Protein AF-A0A7V3H7F3-F1 (afdb_monomer)

Radius of gyration: 18.29 Å; Cα contacts (8 Å, |Δi|>4): 23; chains: 1; bounding box: 32×49×39 Å

Foldseek 3Di:
DPPVCVVCVVVVVVVVVVVVVVVVQVVVVDPVSVLVVVLVVVLVVVVVVCVVVVPPDPVVSVVSNVLSVVLVVDPCSVCVVVVVVVVVVVVVD

Secondary structure (DSSP, 8-state):
-THHHHHTHHHHHHHHHHHHHHHHHHHTT-HHHHHHHHHHHHHHHHHHHHHHTT---HHHHHHHHHHHHHHHHSSSGGGHHHHHHHHHHHHH-

Mean predicted aligned error: 6.58 Å

Structure (mmCIF, N/CA/C/O backbone):
data_AF-A0A7V3H7F3-F1
#
_entry.id   AF-A0A7V3H7F3-F1
#
loop_
_atom_site.group_PDB
_atom_site.id
_atom_site.type_symbol
_atom_site.label_atom_id
_atom_site.label_alt_id
_atom_site.label_comp_id
_atom_site.label_asym_id
_atom_site.label_entity_id
_atom_site.label_seq_id
_atom_site.pdbx_PDB_ins_code
_atom_site.Cartn_x
_atom_site.Cartn_y
_atom_site.Cartn_z
_atom_site.occupancy
_atom_site.B_iso_or_equiv
_atom_site.auth_seq_id
_atom_site.auth_comp_id
_atom_site.auth_asym_id
_atom_site.auth_atom_id
_atom_site.pdbx_PDB_model_num
ATOM 1 N N . MET A 1 1 ? 16.411 -33.473 -6.530 1.00 51.75 1 MET A N 1
ATOM 2 C CA . MET A 1 1 ? 16.490 -31.995 -6.601 1.00 51.75 1 MET A CA 1
ATOM 3 C C . MET A 1 1 ? 15.601 -31.408 -7.703 1.00 51.75 1 MET A C 1
ATOM 5 O O . MET A 1 1 ? 14.930 -30.428 -7.431 1.00 51.75 1 MET A O 1
ATOM 9 N N . PHE A 1 2 ? 15.503 -32.015 -8.896 1.00 57.47 2 PHE A N 1
ATOM 10 C CA . PHE A 1 2 ? 14.680 -31.489 -10.006 1.00 57.47 2 PHE A CA 1
ATOM 11 C C . PHE A 1 2 ? 13.168 -31.820 -9.963 1.00 57.47 2 PHE A C 1
ATOM 13 O O . PHE A 1 2 ? 12.403 -31.231 -10.717 1.00 57.47 2 PHE A O 1
ATOM 20 N N . SER A 1 3 ? 12.700 -32.719 -9.084 1.00 55.56 3 SER A N 1
ATOM 21 C CA . SER A 1 3 ? 11.284 -33.147 -9.034 1.00 55.56 3 SER A CA 1
ATOM 22 C C . SER A 1 3 ? 10.332 -32.171 -8.324 1.00 55.56 3 SER A C 1
ATOM 24 O O . SER A 1 3 ? 9.125 -32.207 -8.562 1.00 55.56 3 SER A O 1
ATOM 26 N N . SER A 1 4 ? 10.844 -31.273 -7.474 1.00 58.06 4 SER A N 1
ATOM 27 C CA . SER A 1 4 ? 10.029 -30.282 -6.752 1.00 58.06 4 SER A CA 1
ATOM 28 C C . SER A 1 4 ? 9.466 -29.197 -7.676 1.00 58.06 4 SER A C 1
ATOM 30 O O . SER A 1 4 ? 8.364 -28.698 -7.432 1.00 58.06 4 SER A O 1
ATOM 32 N N . PHE A 1 5 ? 10.186 -28.873 -8.756 1.00 57.62 5 PHE A N 1
ATOM 33 C CA . PHE A 1 5 ? 9.777 -27.888 -9.758 1.00 57.62 5 PHE A CA 1
ATOM 34 C C . PHE A 1 5 ? 8.548 -28.333 -10.550 1.00 57.62 5 PHE A C 1
ATOM 36 O O . PHE A 1 5 ? 7.693 -27.509 -10.862 1.00 57.62 5 PHE A O 1
ATOM 43 N N . THR A 1 6 ? 8.416 -29.628 -10.837 1.00 64.00 6 THR A N 1
ATOM 44 C CA . THR A 1 6 ? 7.312 -30.145 -11.655 1.00 64.00 6 THR A CA 1
ATOM 45 C C . THR A 1 6 ? 5.994 -30.185 -10.876 1.00 64.00 6 THR A C 1
ATOM 47 O O . THR A 1 6 ? 4.961 -29.805 -11.419 1.00 64.00 6 THR A O 1
ATOM 50 N N . HIS A 1 7 ? 6.024 -30.547 -9.585 1.00 68.31 7 HIS A N 1
ATOM 51 C CA . HIS A 1 7 ? 4.826 -30.574 -8.728 1.00 68.31 7 HIS A CA 1
ATOM 52 C C . HIS A 1 7 ? 4.343 -29.184 -8.285 1.00 68.31 7 HIS A C 1
ATOM 54 O O . HIS A 1 7 ? 3.153 -28.999 -8.051 1.00 68.31 7 HIS A O 1
ATOM 60 N N . HIS A 1 8 ? 5.241 -28.197 -8.189 1.00 76.50 8 HIS A N 1
ATOM 61 C CA . HIS A 1 8 ? 4.923 -26.842 -7.711 1.00 76.50 8 HIS A CA 1
ATOM 62 C C . HIS A 1 8 ? 5.176 -25.770 -8.774 1.00 76.50 8 HIS A C 1
ATOM 64 O O . HIS A 1 8 ? 5.440 -24.612 -8.443 1.00 76.50 8 HIS A O 1
ATOM 70 N N . LYS A 1 9 ? 5.090 -26.147 -10.055 1.00 81.81 9 LYS A N 1
ATOM 71 C CA . LYS A 1 9 ? 5.396 -25.276 -11.199 1.00 81.81 9 LYS A CA 1
ATOM 72 C C . LYS A 1 9 ? 4.680 -23.927 -11.111 1.00 81.81 9 LYS A C 1
ATOM 74 O O . LYS A 1 9 ? 5.306 -22.893 -11.314 1.00 81.81 9 LYS A O 1
ATOM 79 N N . ALA A 1 10 ? 3.395 -23.936 -10.749 1.00 85.94 10 ALA A N 1
ATOM 80 C CA . ALA A 1 10 ? 2.598 -22.720 -10.603 1.00 85.94 10 ALA A CA 1
ATOM 81 C C . ALA A 1 10 ? 3.135 -21.789 -9.501 1.00 85.94 10 ALA A C 1
ATOM 83 O O . ALA A 1 10 ? 3.269 -20.596 -9.736 1.00 85.94 10 ALA A O 1
ATOM 84 N N . ARG A 1 11 ? 3.513 -22.330 -8.335 1.00 86.88 11 ARG A N 1
ATOM 85 C CA . ARG A 1 11 ? 4.033 -21.556 -7.192 1.00 86.88 11 ARG A CA 1
ATOM 86 C C . ARG A 1 11 ? 5.404 -20.939 -7.476 1.00 86.88 11 ARG A C 1
ATOM 88 O O . ARG A 1 11 ? 5.665 -19.812 -7.072 1.00 86.88 11 ARG A O 1
ATOM 95 N N . TRP A 1 12 ? 6.276 -21.669 -8.169 1.00 90.31 12 TRP A N 1
ATOM 96 C CA . TRP A 1 12 ? 7.569 -21.132 -8.599 1.00 90.31 12 TRP A CA 1
ATOM 97 C C . TRP A 1 12 ? 7.401 -20.039 -9.652 1.00 90.31 12 TRP A C 1
ATOM 99 O O . TRP A 1 12 ? 8.038 -18.994 -9.547 1.00 90.31 12 TRP A O 1
ATOM 109 N N . LEU A 1 13 ? 6.512 -20.250 -10.626 1.00 91.44 13 LEU A N 1
ATOM 110 C CA . LEU A 1 13 ? 6.241 -19.269 -11.672 1.00 91.44 13 LEU A CA 1
ATOM 111 C C . LEU A 1 13 ? 5.678 -17.966 -11.092 1.00 91.44 13 LEU A C 1
ATOM 113 O O . LEU A 1 13 ? 6.170 -16.895 -11.436 1.00 91.44 13 LEU A O 1
ATOM 117 N N . THR A 1 14 ? 4.690 -18.042 -10.196 1.00 93.81 14 THR A N 1
ATOM 118 C CA . THR A 1 14 ? 4.107 -16.845 -9.572 1.00 93.81 14 THR A CA 1
ATOM 119 C C . THR A 1 14 ? 5.102 -16.124 -8.669 1.00 93.81 14 THR A C 1
ATOM 121 O O . THR A 1 14 ? 5.177 -14.900 -8.722 1.00 93.81 14 THR A O 1
ATOM 124 N N . GLY A 1 15 ? 5.904 -16.857 -7.891 1.00 92.06 15 GLY A N 1
ATOM 125 C CA . GLY A 1 15 ? 6.942 -16.266 -7.044 1.00 92.06 15 GLY A CA 1
ATOM 126 C C . GLY A 1 15 ? 7.997 -15.505 -7.849 1.00 92.06 15 GLY A C 1
ATOM 127 O O . GLY A 1 15 ? 8.311 -14.363 -7.520 1.00 92.06 15 GLY A O 1
ATOM 128 N N . ILE A 1 16 ? 8.496 -16.102 -8.938 1.00 95.06 16 ILE A N 1
ATOM 129 C CA . ILE A 1 16 ? 9.456 -15.444 -9.836 1.00 95.06 16 ILE A CA 1
ATOM 130 C C . ILE A 1 16 ? 8.807 -14.235 -10.514 1.00 95.06 16 ILE A C 1
ATOM 132 O O . ILE A 1 16 ? 9.405 -13.165 -10.525 1.00 95.06 16 ILE A O 1
ATOM 136 N N . ALA A 1 17 ? 7.579 -14.369 -11.020 1.00 95.50 17 ALA A N 1
ATOM 137 C CA . ALA A 1 17 ? 6.873 -13.269 -11.670 1.00 95.50 17 ALA A CA 1
ATOM 138 C C . ALA A 1 17 ? 6.689 -12.065 -10.732 1.00 95.50 17 ALA A C 1
ATOM 140 O O . ALA A 1 17 ? 7.018 -10.943 -11.112 1.00 95.50 17 ALA A O 1
ATOM 141 N N . LEU A 1 18 ? 6.231 -12.291 -9.495 1.00 93.69 18 LEU A N 1
ATOM 142 C CA . LEU A 1 18 ? 6.080 -11.233 -8.492 1.00 93.69 18 LEU A CA 1
ATOM 143 C C . LEU A 1 18 ? 7.425 -10.580 -8.150 1.00 93.69 18 LEU A C 1
ATOM 145 O O . LEU A 1 18 ? 7.518 -9.354 -8.139 1.00 93.69 18 LEU A O 1
ATOM 149 N N . ALA A 1 19 ? 8.475 -11.377 -7.931 1.00 95.12 19 ALA A N 1
ATOM 150 C CA . ALA A 1 19 ? 9.811 -10.856 -7.647 1.00 95.12 19 ALA A CA 1
ATOM 151 C C . ALA A 1 19 ? 10.358 -10.006 -8.807 1.00 95.12 19 ALA A C 1
ATOM 153 O O . ALA A 1 19 ? 10.902 -8.927 -8.578 1.00 95.12 19 ALA A O 1
ATOM 154 N N . SER A 1 20 ? 10.171 -10.452 -10.052 1.00 96.38 20 SER A N 1
ATOM 155 C CA . SER A 1 20 ? 10.558 -9.689 -11.239 1.00 96.38 20 SER A CA 1
ATOM 156 C C . SER A 1 20 ? 9.785 -8.377 -11.353 1.00 96.38 20 SER A C 1
ATOM 158 O O . SER A 1 20 ? 10.398 -7.349 -11.618 1.00 96.38 20 SER A O 1
ATOM 160 N N . VAL A 1 21 ? 8.470 -8.377 -11.110 1.00 95.50 21 VAL A N 1
ATOM 161 C CA . VAL A 1 21 ? 7.650 -7.153 -11.133 1.00 95.50 21 VAL A CA 1
ATOM 162 C C . VAL A 1 21 ? 8.143 -6.142 -10.098 1.00 95.50 21 VAL A C 1
ATOM 164 O O . VAL A 1 21 ? 8.360 -4.983 -10.442 1.00 95.50 21 VAL A O 1
ATOM 167 N N . VAL A 1 22 ? 8.392 -6.575 -8.859 1.00 94.44 22 VAL A N 1
ATOM 168 C CA . VAL A 1 22 ? 8.939 -5.700 -7.807 1.00 94.44 22 VAL A CA 1
ATOM 169 C C . VAL A 1 22 ? 10.321 -5.165 -8.196 1.00 94.44 22 VAL A C 1
ATOM 171 O O . VAL A 1 22 ? 10.580 -3.973 -8.041 1.00 94.44 22 VAL A O 1
ATOM 174 N N . GLY A 1 23 ? 11.184 -6.015 -8.761 1.00 94.56 23 GLY A N 1
ATOM 175 C CA . GLY A 1 23 ? 12.502 -5.607 -9.251 1.00 94.56 23 GLY A CA 1
ATOM 176 C C . GLY A 1 23 ? 12.432 -4.555 -10.362 1.00 94.56 23 GLY A C 1
ATOM 177 O O . GLY A 1 23 ? 13.183 -3.584 -10.330 1.00 94.56 23 GLY A O 1
ATOM 178 N N . LEU A 1 24 ? 11.500 -4.701 -11.307 1.00 95.94 24 LEU A N 1
ATOM 179 C CA . LEU A 1 24 ? 11.277 -3.722 -12.377 1.00 95.94 24 LEU A CA 1
ATOM 180 C C . LEU A 1 24 ? 10.771 -2.383 -11.831 1.00 95.94 24 LEU A C 1
ATOM 182 O O . LEU A 1 24 ? 11.229 -1.335 -12.274 1.00 95.94 24 LEU A O 1
ATOM 186 N N . ILE A 1 25 ? 9.859 -2.409 -10.859 1.00 95.19 25 ILE A N 1
ATOM 187 C CA . ILE A 1 25 ? 9.331 -1.192 -10.226 1.00 95.19 25 ILE A CA 1
ATOM 188 C C . ILE A 1 25 ? 10.453 -0.432 -9.513 1.00 95.19 25 ILE A C 1
ATOM 190 O O . ILE A 1 25 ? 10.576 0.777 -9.700 1.00 95.19 25 ILE A O 1
ATOM 194 N N . GLY A 1 26 ? 11.312 -1.140 -8.772 1.00 92.38 26 GLY A N 1
ATOM 195 C CA . GLY A 1 26 ? 12.491 -0.546 -8.139 1.00 92.38 26 GLY A CA 1
ATOM 196 C C . GLY A 1 26 ? 13.514 -0.007 -9.146 1.00 92.38 26 GLY A C 1
ATOM 197 O O . GLY A 1 26 ? 14.109 1.036 -8.906 1.00 92.38 26 GLY A O 1
ATOM 198 N N . TRP A 1 27 ? 13.682 -0.667 -10.296 1.00 96.06 27 TRP A N 1
ATOM 199 C CA . TRP A 1 27 ? 14.598 -0.223 -11.355 1.00 96.06 27 TRP A CA 1
ATOM 200 C C . TRP A 1 27 ? 14.177 1.100 -12.009 1.00 96.06 27 TRP A C 1
ATOM 202 O O . TRP A 1 27 ? 15.031 1.878 -12.426 1.00 96.06 27 TRP A O 1
ATOM 212 N N . ILE A 1 28 ? 12.871 1.361 -12.126 1.00 95.69 28 ILE A N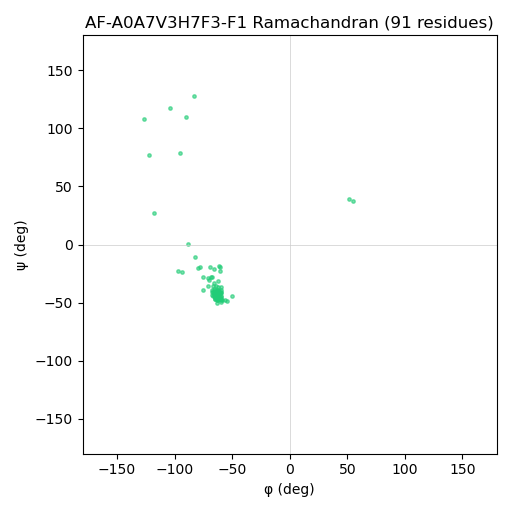 1
ATOM 213 C CA . ILE A 1 28 ? 12.346 2.590 -12.746 1.00 95.69 28 ILE A CA 1
ATOM 214 C C . ILE A 1 28 ? 12.701 3.844 -11.921 1.00 95.69 28 ILE A C 1
ATOM 216 O O . ILE A 1 28 ? 12.690 4.940 -12.478 1.00 95.69 28 ILE A O 1
ATOM 220 N N . ASP A 1 29 ? 13.017 3.690 -10.627 1.00 91.56 29 ASP A N 1
ATOM 221 C CA . ASP A 1 29 ? 13.410 4.773 -9.708 1.00 91.56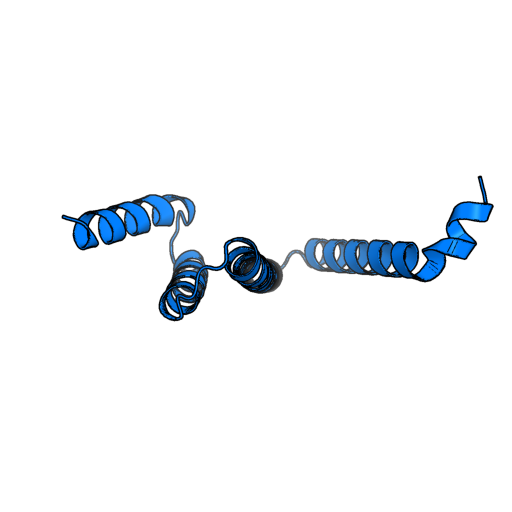 29 ASP A CA 1
ATOM 222 C C . ASP A 1 29 ? 12.427 5.964 -9.708 1.00 91.56 29 ASP A C 1
ATOM 224 O O . ASP A 1 29 ? 12.787 7.138 -9.680 1.00 91.56 29 ASP A O 1
ATOM 228 N N . SER A 1 30 ? 11.126 5.660 -9.783 1.00 94.00 30 SER A N 1
ATOM 229 C CA . SER A 1 30 ? 10.064 6.667 -9.752 1.00 94.00 30 SER A CA 1
ATOM 230 C C . SER A 1 30 ? 9.382 6.680 -8.392 1.00 94.00 30 SER A C 1
ATOM 232 O O . SER A 1 30 ? 8.732 5.706 -8.004 1.00 94.00 30 SER A O 1
ATOM 234 N N . LEU A 1 31 ? 9.478 7.815 -7.691 1.00 91.06 31 LEU A N 1
ATOM 235 C CA . LEU A 1 31 ? 8.846 8.015 -6.384 1.00 91.06 31 LEU A CA 1
ATOM 236 C C . LEU A 1 31 ? 7.343 7.735 -6.443 1.00 91.06 31 LEU A C 1
ATOM 238 O O . LEU A 1 31 ? 6.834 6.979 -5.624 1.00 91.06 31 LEU A O 1
ATOM 242 N N . ILE A 1 32 ? 6.643 8.297 -7.434 1.00 93.94 32 ILE A N 1
ATOM 243 C CA . ILE A 1 32 ? 5.186 8.156 -7.568 1.00 93.94 32 ILE A CA 1
ATOM 244 C C . ILE A 1 32 ? 4.807 6.699 -7.851 1.00 93.94 32 ILE A C 1
ATOM 246 O O . ILE A 1 32 ? 3.866 6.191 -7.244 1.00 93.94 32 ILE A O 1
ATOM 250 N N . LEU A 1 33 ? 5.538 6.014 -8.740 1.00 94.75 33 LEU A N 1
ATOM 251 C CA . LEU A 1 33 ? 5.262 4.615 -9.070 1.00 94.75 33 LEU A CA 1
ATOM 252 C C . LEU A 1 33 ? 5.454 3.713 -7.848 1.00 94.75 33 LEU A C 1
ATOM 254 O O . LEU A 1 33 ? 4.562 2.938 -7.508 1.00 94.75 33 LEU A O 1
ATOM 258 N N . THR A 1 34 ? 6.594 3.838 -7.171 1.00 93.75 34 THR A N 1
ATOM 259 C CA . THR A 1 34 ? 6.914 3.038 -5.985 1.00 93.75 34 THR A CA 1
ATOM 260 C C . THR A 1 34 ? 5.937 3.330 -4.849 1.00 93.75 34 THR A C 1
ATOM 262 O O . THR A 1 34 ? 5.398 2.400 -4.252 1.00 93.75 34 THR A O 1
ATOM 265 N N . TRP A 1 35 ? 5.631 4.604 -4.593 1.00 93.88 35 TRP A N 1
ATOM 266 C CA . TRP A 1 35 ? 4.639 5.017 -3.598 1.00 93.88 35 TRP A CA 1
ATOM 267 C C . TRP A 1 35 ? 3.243 4.450 -3.895 1.00 93.88 35 TRP A C 1
ATOM 269 O O . TRP A 1 35 ? 2.589 3.924 -2.991 1.00 93.88 35 TRP A O 1
ATOM 279 N N . ALA A 1 36 ? 2.804 4.494 -5.158 1.00 95.12 36 ALA A N 1
ATOM 280 C CA . ALA A 1 36 ? 1.509 3.968 -5.581 1.00 95.12 36 ALA A CA 1
ATOM 281 C C . ALA A 1 36 ? 1.416 2.449 -5.420 1.00 95.12 36 ALA A C 1
ATOM 283 O O . ALA A 1 36 ? 0.432 1.932 -4.888 1.00 95.12 36 ALA A O 1
ATOM 284 N N . VAL A 1 37 ? 2.460 1.736 -5.838 1.00 95.50 37 VAL A N 1
ATOM 285 C CA . VAL A 1 37 ? 2.545 0.278 -5.717 1.00 95.50 37 VAL A CA 1
ATOM 286 C C . VAL A 1 37 ? 2.547 -0.146 -4.250 1.00 95.50 37 VAL A C 1
ATOM 288 O O . VAL A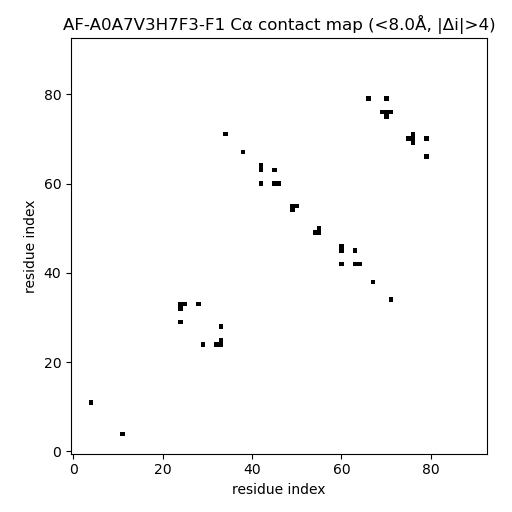 1 37 ? 1.783 -1.036 -3.878 1.00 95.50 37 VAL A O 1
ATOM 291 N N . LEU A 1 38 ? 3.366 0.489 -3.406 1.00 93.69 38 LEU A N 1
ATOM 292 C CA . LEU A 1 38 ? 3.423 0.176 -1.976 1.00 93.69 38 LEU A CA 1
ATOM 293 C C . LEU A 1 38 ? 2.092 0.472 -1.276 1.00 93.69 38 LEU A C 1
ATOM 295 O O . LEU A 1 38 ? 1.652 -0.328 -0.454 1.00 93.69 38 LEU A O 1
ATOM 299 N N . GLY A 1 39 ? 1.426 1.568 -1.642 1.00 94.00 39 GLY A N 1
ATOM 300 C CA . GLY A 1 39 ? 0.076 1.884 -1.178 1.00 94.00 39 GLY A CA 1
ATOM 301 C C . GLY A 1 39 ? -0.958 0.832 -1.552 1.00 94.00 39 GLY A C 1
ATOM 302 O O . GLY A 1 39 ? -1.724 0.371 -0.712 1.00 94.00 39 GLY A O 1
ATOM 303 N N . LEU A 1 40 ? -0.962 0.398 -2.810 1.00 95.00 40 LEU A N 1
ATOM 304 C CA . LEU A 1 40 ? -1.889 -0.630 -3.279 1.00 95.00 40 LEU A CA 1
ATOM 305 C C . LEU A 1 40 ? -1.659 -1.968 -2.556 1.00 95.00 40 LEU A C 1
ATOM 307 O O . LEU A 1 40 ? -2.609 -2.594 -2.082 1.00 95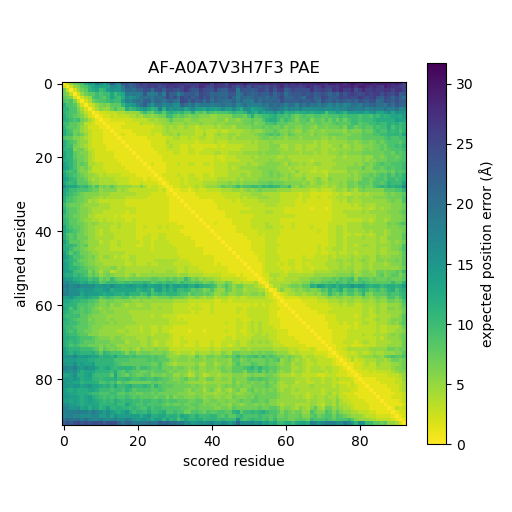.00 40 LEU A O 1
ATOM 311 N N . ILE A 1 41 ? -0.398 -2.399 -2.450 1.00 95.00 41 ILE A N 1
ATOM 312 C CA . ILE A 1 41 ? -0.032 -3.638 -1.752 1.00 95.00 41 ILE A CA 1
ATOM 313 C C . ILE A 1 41 ? -0.410 -3.546 -0.269 1.00 95.00 41 ILE A C 1
ATOM 315 O O . ILE A 1 41 ? -0.928 -4.520 0.281 1.00 95.00 41 ILE A O 1
ATOM 319 N N . SER A 1 42 ? -0.206 -2.393 0.376 1.00 92.75 42 SER A N 1
ATOM 320 C CA . SER A 1 42 ? -0.569 -2.206 1.784 1.00 92.75 42 SER A CA 1
ATOM 321 C C . SER A 1 42 ? -2.082 -2.262 2.003 1.00 92.75 42 SER A C 1
ATOM 323 O O . SER A 1 42 ? -2.517 -2.889 2.965 1.00 92.75 42 SER A O 1
ATOM 325 N N . LEU A 1 43 ? -2.895 -1.714 1.092 1.00 93.81 43 LEU A N 1
ATOM 326 C CA . LEU A 1 43 ? -4.358 -1.810 1.158 1.00 93.81 43 LEU A CA 1
ATOM 327 C C . LEU A 1 43 ? -4.851 -3.256 1.018 1.00 93.81 43 LEU A C 1
ATOM 329 O O . LEU A 1 43 ? -5.743 -3.668 1.763 1.00 93.81 43 LEU A O 1
ATOM 333 N N . PHE A 1 44 ? -4.256 -4.050 0.121 1.00 94.75 44 PHE A N 1
ATOM 334 C CA . PHE A 1 44 ? -4.562 -5.481 0.031 1.00 94.75 44 PHE A CA 1
ATOM 335 C C . PHE A 1 44 ? -4.136 -6.234 1.292 1.00 94.75 44 PHE A C 1
ATOM 337 O O . PHE A 1 44 ? -4.932 -6.987 1.848 1.00 94.75 44 PHE A O 1
ATOM 344 N N . ALA A 1 45 ? -2.921 -5.996 1.791 1.00 93.81 45 ALA A N 1
ATOM 345 C CA . ALA A 1 45 ? -2.445 -6.612 3.027 1.00 93.81 45 ALA A CA 1
ATOM 346 C C . ALA A 1 45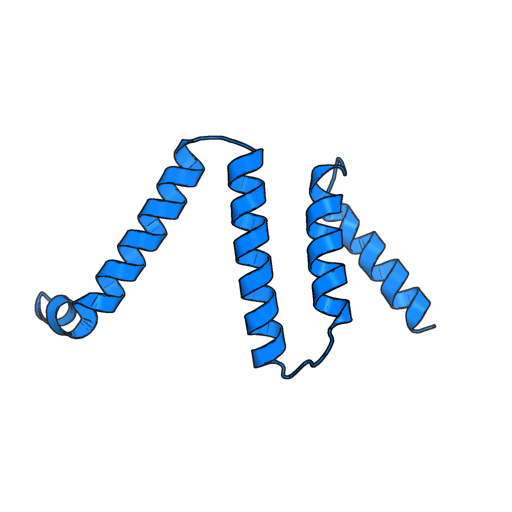 ? -3.334 -6.246 4.227 1.00 93.81 45 ALA A C 1
ATOM 348 O O . ALA A 1 45 ? -3.640 -7.099 5.058 1.00 93.81 45 ALA A O 1
ATOM 349 N N . PHE A 1 46 ? -3.798 -4.997 4.291 1.00 93.75 46 PHE A N 1
ATOM 350 C CA . PHE A 1 46 ? -4.730 -4.533 5.310 1.00 93.75 46 PHE A CA 1
ATOM 351 C C . PHE A 1 46 ? -6.087 -5.231 5.194 1.00 93.75 46 PHE A C 1
ATOM 353 O O . PHE A 1 46 ? -6.640 -5.670 6.200 1.00 93.75 46 PHE A O 1
ATOM 360 N N . HIS A 1 47 ? -6.610 -5.387 3.975 1.00 93.00 47 HIS A N 1
ATOM 361 C CA . HIS A 1 47 ? -7.852 -6.115 3.731 1.00 93.00 47 HIS A CA 1
ATOM 362 C C . HIS A 1 47 ? -7.772 -7.570 4.200 1.00 93.00 47 HIS A C 1
ATOM 364 O O . HIS A 1 47 ? -8.637 -8.012 4.956 1.00 93.00 47 HIS A O 1
ATOM 370 N N . GLU A 1 48 ? -6.713 -8.278 3.815 1.00 94.00 48 GLU A N 1
ATOM 371 C CA . GLU A 1 48 ? -6.454 -9.650 4.256 1.00 94.00 48 GLU A CA 1
ATOM 372 C C . GLU A 1 48 ? -6.280 -9.731 5.782 1.00 94.00 48 GLU A C 1
ATOM 374 O O . GLU A 1 48 ? -6.829 -10.626 6.424 1.00 94.00 48 GLU A O 1
ATOM 379 N N . ALA A 1 49 ? -5.597 -8.762 6.402 1.00 93.38 49 ALA A N 1
ATOM 380 C CA . ALA A 1 49 ? -5.459 -8.697 7.856 1.00 93.38 49 ALA A CA 1
ATOM 381 C C . ALA A 1 49 ? -6.813 -8.501 8.563 1.00 93.38 49 ALA A C 1
ATOM 383 O O . ALA A 1 49 ? -7.095 -9.185 9.548 1.00 93.38 49 ALA A O 1
ATOM 384 N N . MET A 1 50 ? -7.683 -7.620 8.058 1.00 93.06 50 MET A N 1
ATOM 385 C CA . MET A 1 50 ? -9.039 -7.437 8.599 1.00 93.06 50 MET A CA 1
ATOM 386 C C . MET A 1 50 ? -9.860 -8.725 8.525 1.00 93.06 50 MET A C 1
ATOM 388 O O . MET A 1 50 ? -10.535 -9.072 9.498 1.00 93.06 50 MET A O 1
ATOM 392 N N . GLN A 1 51 ? -9.761 -9.470 7.419 1.00 92.25 51 GLN A N 1
ATOM 393 C CA . GLN A 1 51 ? -10.409 -10.776 7.297 1.00 92.25 51 GLN A CA 1
ATOM 394 C C . GLN A 1 51 ? -9.826 -11.798 8.282 1.00 92.25 51 GLN A C 1
ATOM 396 O O . GLN A 1 51 ? -10.582 -12.488 8.972 1.00 92.25 51 GLN A O 1
ATOM 401 N N . LEU A 1 52 ? -8.496 -11.858 8.401 1.00 94.69 52 LEU A N 1
ATOM 402 C CA . LEU A 1 52 ? -7.791 -12.784 9.289 1.00 94.69 52 LEU A CA 1
ATOM 403 C C . LEU A 1 52 ? -8.172 -12.573 10.762 1.00 94.69 52 LEU A C 1
ATOM 405 O O . LEU A 1 52 ? -8.410 -13.541 11.484 1.00 94.69 52 LEU A O 1
ATOM 409 N N . PHE A 1 53 ? -8.285 -11.315 11.193 1.00 93.38 53 PHE A N 1
ATOM 410 C CA . PHE A 1 53 ? -8.682 -10.950 12.557 1.00 93.38 53 PHE A CA 1
ATOM 411 C C . PHE A 1 53 ? -10.198 -10.814 12.750 1.00 93.38 53 PHE A C 1
ATOM 413 O O . PHE A 1 53 ? -10.643 -10.525 13.860 1.00 93.38 53 PHE A O 1
ATOM 420 N N . ARG A 1 54 ? -11.000 -11.048 11.702 1.00 90.81 54 ARG A N 1
ATOM 421 C CA . ARG A 1 54 ? -12.471 -10.930 11.714 1.00 90.81 54 ARG A CA 1
ATOM 422 C C . ARG A 1 54 ? -12.966 -9.554 12.182 1.00 90.81 54 ARG A C 1
ATOM 424 O O . ARG A 1 54 ? -13.985 -9.450 12.865 1.00 90.81 54 ARG A O 1
ATOM 431 N N . ILE A 1 55 ? -12.252 -8.496 11.807 1.00 87.81 55 ILE A N 1
ATOM 432 C CA . ILE A 1 55 ? -12.602 -7.113 12.137 1.00 87.81 55 ILE A CA 1
ATOM 433 C C . ILE A 1 55 ? -13.489 -6.563 11.016 1.00 87.81 55 ILE A C 1
ATOM 435 O O . ILE A 1 55 ? -13.030 -6.320 9.903 1.00 87.81 55 ILE A O 1
ATOM 439 N N . ALA A 1 56 ? -14.770 -6.348 11.311 1.00 78.62 56 ALA A N 1
ATOM 440 C CA . ALA A 1 56 ? -15.727 -5.763 10.375 1.00 78.62 56 ALA A CA 1
ATOM 441 C C . ALA A 1 56 ? -15.842 -4.250 10.613 1.00 78.62 56 ALA A C 1
ATOM 443 O O . ALA A 1 56 ? -16.778 -3.780 11.256 1.00 78.62 56 ALA A O 1
ATOM 444 N N . SER A 1 57 ? -14.868 -3.481 10.121 1.00 82.69 57 SER A N 1
ATOM 445 C CA . SER A 1 57 ? -14.899 -2.017 10.196 1.00 82.69 57 SER A CA 1
ATOM 446 C C . SER A 1 57 ? -14.702 -1.390 8.821 1.00 82.69 57 SER A C 1
ATOM 448 O O . SER A 1 57 ? -13.603 -1.387 8.269 1.00 82.69 57 SER A O 1
ATOM 450 N N . GLN A 1 58 ? -15.773 -0.818 8.268 1.00 81.12 58 GLN A N 1
ATOM 451 C CA . GLN A 1 58 ? -15.705 -0.120 6.983 1.00 81.12 58 GLN A CA 1
ATOM 452 C C . GLN A 1 58 ? -14.939 1.209 7.086 1.00 81.12 58 GLN A C 1
ATOM 454 O O . GLN A 1 58 ? -14.287 1.621 6.127 1.00 81.12 58 GLN A O 1
ATOM 459 N N . SER A 1 59 ? -14.953 1.852 8.259 1.00 85.62 59 SER A N 1
ATOM 460 C CA . SER A 1 59 ? -14.192 3.081 8.504 1.00 85.62 59 SER A CA 1
ATOM 461 C C . SER A 1 59 ? -12.681 2.836 8.517 1.00 85.62 59 SER A C 1
ATOM 463 O O . SER A 1 59 ? -11.924 3.726 8.139 1.00 85.62 59 SER A O 1
ATOM 465 N N . ALA A 1 60 ? -12.228 1.630 8.871 1.00 86.38 60 ALA A N 1
ATOM 466 C CA . ALA A 1 60 ? -10.808 1.286 8.884 1.00 86.38 60 ALA A CA 1
ATOM 467 C C . ALA A 1 60 ? -10.166 1.371 7.486 1.00 86.38 60 ALA A C 1
ATOM 469 O O . ALA A 1 60 ? -9.059 1.886 7.352 1.00 86.38 60 ALA A O 1
ATOM 470 N N . TYR A 1 61 ? -10.882 0.953 6.434 1.00 88.44 61 TYR A N 1
ATOM 471 C CA . TYR A 1 61 ? -10.410 1.085 5.048 1.00 88.44 61 TYR A CA 1
ATOM 472 C C . TYR A 1 61 ? -10.273 2.547 4.616 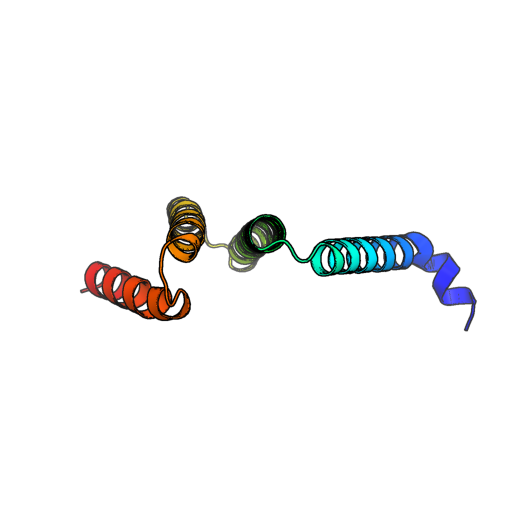1.00 88.44 61 TYR A C 1
ATOM 474 O O . TYR A 1 61 ? -9.304 2.903 3.946 1.00 88.44 61 TYR A O 1
ATOM 482 N N . PHE A 1 62 ? -11.218 3.400 5.026 1.00 90.12 62 PHE A N 1
ATOM 483 C CA . PHE A 1 62 ? -11.145 4.837 4.768 1.00 90.12 62 PHE A CA 1
ATOM 484 C C . PHE A 1 62 ? -9.916 5.455 5.440 1.00 90.12 62 PHE A C 1
ATOM 486 O O . PHE A 1 62 ? -9.156 6.161 4.784 1.00 90.12 62 PHE A O 1
ATOM 493 N N . TRP A 1 63 ? -9.681 5.144 6.718 1.00 87.81 63 TRP A N 1
ATOM 494 C CA . TRP A 1 63 ? -8.523 5.653 7.454 1.00 87.81 63 TRP A CA 1
ATOM 495 C C . TRP A 1 63 ? -7.191 5.163 6.879 1.00 87.81 63 TRP A C 1
ATOM 497 O O . TRP A 1 63 ? -6.269 5.963 6.746 1.00 87.81 63 TRP A O 1
ATOM 507 N N . ALA A 1 64 ? -7.095 3.895 6.468 1.00 90.38 64 ALA A N 1
ATOM 508 C CA . ALA A 1 64 ? -5.899 3.364 5.812 1.00 90.38 64 ALA A CA 1
ATOM 509 C C . ALA A 1 64 ? -5.583 4.106 4.498 1.00 90.38 64 ALA A C 1
ATOM 511 O O . ALA A 1 64 ? -4.445 4.521 4.278 1.00 90.38 64 ALA A O 1
ATOM 512 N N . ALA A 1 65 ? -6.593 4.337 3.653 1.00 92.00 65 ALA A N 1
ATOM 513 C CA . ALA A 1 65 ? -6.422 5.086 2.410 1.00 92.00 65 ALA A CA 1
ATOM 514 C C . ALA A 1 65 ? -6.098 6.570 2.661 1.00 92.00 65 ALA A C 1
ATOM 516 O O . ALA A 1 65 ? -5.221 7.126 2.001 1.00 92.00 65 ALA A O 1
ATOM 517 N N . ALA A 1 66 ? -6.760 7.203 3.633 1.00 91.31 66 ALA A N 1
ATOM 518 C CA . ALA A 1 66 ? -6.511 8.595 3.998 1.00 91.31 66 ALA A CA 1
ATOM 519 C C . ALA A 1 66 ? -5.078 8.800 4.511 1.00 91.31 66 ALA A C 1
ATOM 521 O O . ALA A 1 66 ? -4.398 9.713 4.051 1.00 91.31 66 ALA A O 1
ATOM 522 N N . LEU A 1 67 ? -4.594 7.929 5.404 1.00 90.62 67 LEU A N 1
ATOM 523 C CA . LEU A 1 67 ? -3.220 7.982 5.911 1.00 90.62 67 LEU A CA 1
ATOM 524 C C . LEU A 1 67 ? -2.194 7.786 4.79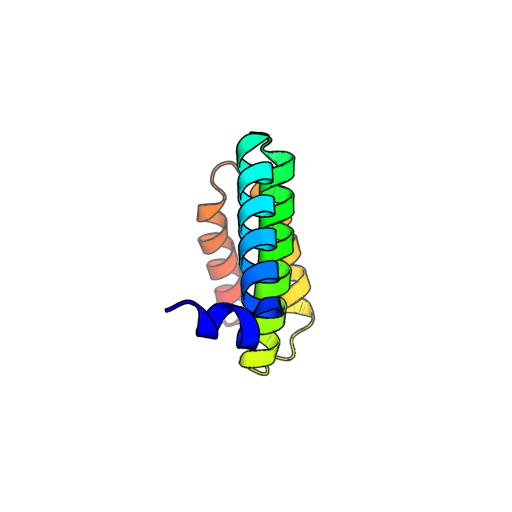5 1.00 90.62 67 LEU A C 1
ATOM 526 O O . LEU A 1 67 ? -1.209 8.518 4.741 1.00 90.62 67 LEU A O 1
ATOM 530 N N . TRP A 1 68 ? -2.442 6.852 3.876 1.00 92.50 68 TRP A N 1
ATOM 531 C CA . TRP A 1 68 ? -1.566 6.635 2.728 1.00 92.50 68 TRP A CA 1
ATOM 532 C C . TRP A 1 68 ? -1.478 7.868 1.811 1.00 92.50 68 TRP A C 1
ATOM 534 O O . TRP A 1 68 ? -0.379 8.252 1.409 1.00 92.50 68 TRP A O 1
ATOM 544 N N . VAL A 1 69 ? -2.606 8.534 1.535 1.00 93.00 69 VAL A N 1
ATOM 545 C CA . VAL A 1 69 ? -2.634 9.783 0.751 1.00 93.00 69 VAL A CA 1
ATOM 546 C C . VAL A 1 69 ? -1.947 10.927 1.499 1.00 93.00 69 VAL A C 1
ATOM 548 O O . VAL A 1 69 ? -1.142 11.643 0.908 1.00 93.00 69 VAL A O 1
ATOM 551 N N . LEU A 1 70 ? -2.215 11.095 2.797 1.00 91.94 70 LEU A N 1
ATOM 552 C CA . LEU A 1 70 ? -1.582 12.135 3.616 1.00 91.94 70 LEU A CA 1
ATOM 553 C C . LEU A 1 70 ? -0.062 11.955 3.703 1.00 91.94 70 LEU A C 1
ATOM 555 O O . LEU A 1 70 ? 0.670 12.943 3.651 1.00 91.94 70 LEU A O 1
ATOM 559 N N . ALA A 1 71 ? 0.415 10.709 3.752 1.00 91.06 71 ALA A N 1
ATOM 560 C CA . ALA A 1 71 ? 1.838 10.381 3.760 1.00 91.06 71 ALA A CA 1
ATOM 561 C C . ALA A 1 71 ? 2.587 10.869 2.511 1.00 91.06 71 ALA A C 1
ATOM 563 O O . ALA A 1 71 ? 3.795 11.061 2.577 1.00 91.06 71 ALA A O 1
ATOM 564 N N . TYR A 1 72 ? 1.900 11.101 1.387 1.00 91.38 72 TYR A N 1
ATOM 565 C CA . TYR A 1 72 ? 2.528 11.675 0.194 1.00 91.38 72 TYR A CA 1
ATOM 566 C C . TYR A 1 72 ? 2.892 13.156 0.363 1.00 91.38 72 TYR A C 1
ATOM 568 O O . TYR A 1 72 ? 3.899 13.617 -0.168 1.00 91.38 72 TYR A O 1
ATOM 576 N N . PHE A 1 73 ? 2.060 13.913 1.081 1.00 91.31 73 PHE A N 1
ATOM 577 C CA . PHE A 1 73 ? 2.230 15.359 1.248 1.00 91.31 73 PHE A CA 1
ATOM 578 C C . PHE A 1 73 ? 3.016 15.722 2.506 1.00 91.31 73 PHE A C 1
ATOM 580 O O . PHE A 1 73 ? 3.567 16.820 2.592 1.00 91.31 73 PHE A O 1
ATOM 587 N N . TYR A 1 74 ? 3.032 14.834 3.498 1.00 89.12 74 TYR A N 1
ATOM 588 C CA . TYR A 1 74 ? 3.644 15.110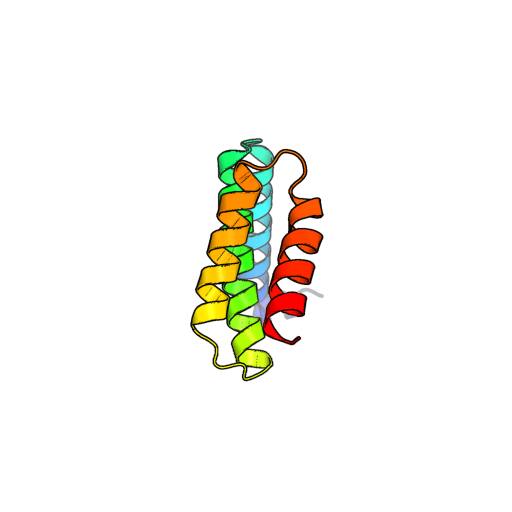 4.785 1.00 89.12 74 TYR A CA 1
ATOM 589 C C . TYR A 1 74 ? 5.164 14.848 4.748 1.00 89.12 74 TYR A C 1
ATOM 591 O O . TYR A 1 74 ? 5.565 13.756 4.352 1.00 89.12 74 TYR A O 1
ATOM 599 N N . PRO A 1 75 ? 6.021 15.803 5.168 1.00 86.19 75 PRO A N 1
ATOM 600 C CA . PRO A 1 75 ? 7.478 15.674 5.044 1.00 86.19 75 PRO A CA 1
ATOM 601 C C . PRO A 1 75 ? 8.086 14.467 5.774 1.00 86.19 75 PRO A C 1
ATOM 603 O O . PRO A 1 75 ? 9.021 13.864 5.258 1.00 86.19 75 PRO A O 1
ATOM 606 N N . ASN A 1 76 ? 7.542 14.116 6.946 1.00 87.19 76 ASN A N 1
ATOM 607 C CA . ASN A 1 76 ? 7.985 12.991 7.780 1.00 87.19 76 ASN A CA 1
ATOM 608 C C . ASN A 1 76 ? 6.816 12.020 8.005 1.00 87.19 76 ASN A C 1
ATOM 610 O O . ASN A 1 76 ? 6.134 12.091 9.032 1.00 87.19 76 ASN A O 1
ATOM 614 N N . PRO A 1 77 ? 6.466 11.184 7.014 1.00 84.19 77 PRO A N 1
ATOM 615 C C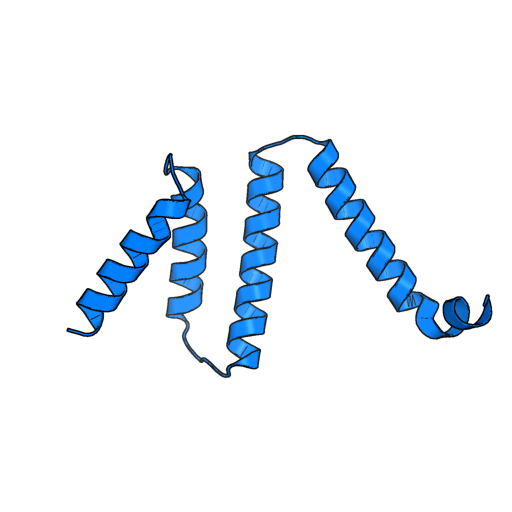A . PRO A 1 77 ? 5.249 10.373 7.063 1.00 84.19 77 PRO A CA 1
ATOM 616 C C . PRO A 1 77 ? 5.212 9.379 8.234 1.00 84.19 77 PRO A C 1
ATOM 618 O O . PRO A 1 77 ? 4.133 8.926 8.607 1.00 84.19 77 PRO A O 1
ATOM 621 N N . ASP A 1 78 ? 6.351 9.057 8.842 1.00 83.38 78 ASP A N 1
ATOM 622 C CA . ASP A 1 78 ? 6.452 8.262 10.067 1.00 83.38 78 ASP A CA 1
ATOM 623 C C . ASP A 1 78 ? 5.777 8.927 11.280 1.00 83.38 78 ASP A C 1
ATOM 625 O O . ASP A 1 78 ? 5.157 8.234 12.093 1.00 83.38 78 ASP A O 1
ATOM 629 N N . ASP A 1 79 ? 5.756 10.261 11.348 1.00 88.75 79 ASP A N 1
ATOM 630 C CA . ASP A 1 79 ? 5.088 10.997 12.426 1.00 88.75 79 ASP A CA 1
ATOM 631 C C . ASP A 1 79 ? 3.552 10.877 12.371 1.00 88.75 79 ASP A C 1
ATOM 633 O O . ASP A 1 79 ? 2.869 11.080 13.382 1.00 88.75 79 ASP A O 1
ATOM 637 N N . LEU A 1 80 ? 2.973 10.502 11.219 1.00 87.81 80 LEU A N 1
ATOM 638 C CA . LEU A 1 80 ? 1.523 10.283 11.075 1.00 87.81 80 LEU A CA 1
ATOM 639 C C . LEU A 1 80 ? 1.009 9.170 12.002 1.00 87.81 80 LEU A C 1
ATOM 641 O O . LEU A 1 80 ? -0.185 9.125 12.326 1.00 87.81 80 LEU A O 1
ATOM 645 N N . PHE A 1 81 ? 1.898 8.298 12.486 1.00 86.75 81 PHE A N 1
ATOM 646 C CA . PHE A 1 81 ? 1.573 7.348 13.543 1.00 86.75 81 PHE A CA 1
ATOM 647 C C . PHE A 1 81 ? 1.121 8.054 14.831 1.00 86.75 81 PHE A C 1
ATOM 649 O O . PHE A 1 81 ? 0.094 7.679 15.401 1.00 86.75 81 PHE A O 1
ATOM 656 N N . PHE A 1 82 ? 1.819 9.113 15.260 1.00 87.12 82 PHE A N 1
ATOM 657 C CA . PHE A 1 82 ? 1.443 9.878 16.453 1.00 87.12 82 PHE A CA 1
ATOM 658 C C . PHE A 1 82 ? 0.097 10.574 16.274 1.00 87.12 82 PHE A C 1
ATOM 660 O O . PHE A 1 82 ? -0.728 10.545 17.186 1.00 87.12 82 PHE A O 1
ATOM 667 N N . LEU A 1 83 ? -0.163 11.136 15.088 1.00 84.69 83 LEU A N 1
ATOM 668 C CA . LEU A 1 83 ? -1.465 11.720 14.757 1.00 84.69 83 LEU A CA 1
ATOM 669 C C . LEU A 1 83 ? -2.585 10.685 14.929 1.00 84.69 83 LEU A C 1
ATOM 671 O O . LEU A 1 83 ? -3.590 10.951 15.586 1.00 84.69 83 LEU A O 1
ATOM 675 N N . THR A 1 84 ? -2.382 9.485 14.384 1.00 86.19 84 THR A N 1
ATOM 676 C CA . THR A 1 84 ? -3.347 8.384 14.489 1.00 86.19 84 THR A CA 1
ATOM 677 C C . THR A 1 84 ? -3.563 7.971 15.946 1.00 86.19 84 THR A C 1
ATOM 679 O O . THR A 1 84 ? -4.704 7.791 16.370 1.00 86.19 84 THR A O 1
ATOM 682 N N . ALA A 1 85 ? -2.489 7.876 16.735 1.00 87.38 85 ALA A N 1
ATOM 683 C CA . ALA A 1 85 ? -2.555 7.530 18.152 1.00 87.38 85 ALA A CA 1
ATOM 684 C C . ALA A 1 85 ? -3.328 8.574 18.977 1.00 87.38 85 ALA A C 1
ATOM 686 O O . ALA A 1 85 ? -4.156 8.199 19.807 1.00 87.38 85 ALA A O 1
ATOM 687 N N . VAL A 1 86 ? -3.108 9.869 18.726 1.00 89.00 86 VAL A N 1
ATOM 688 C CA . VAL A 1 86 ? -3.831 10.958 19.406 1.00 89.00 86 VAL A CA 1
ATOM 689 C C . VAL A 1 86 ? -5.314 10.937 19.047 1.00 89.00 86 VAL A C 1
ATOM 691 O O . VAL A 1 86 ? -6.153 10.994 19.945 1.00 89.00 86 VAL A O 1
ATOM 694 N N . VAL A 1 87 ? -5.655 10.802 17.762 1.00 87.19 87 VAL A N 1
ATOM 695 C CA . VAL A 1 87 ? -7.056 10.730 17.314 1.00 87.19 87 VAL A CA 1
ATOM 696 C C . VAL A 1 87 ? -7.755 9.520 17.932 1.00 87.19 87 VAL A C 1
ATOM 698 O O . VAL A 1 87 ? -8.841 9.656 18.493 1.00 87.19 87 VAL A O 1
ATOM 701 N N . PHE A 1 88 ? -7.121 8.349 17.904 1.00 85.50 88 PHE A N 1
ATOM 702 C CA . PHE A 1 88 ? -7.695 7.139 18.485 1.00 85.50 88 PHE A CA 1
ATOM 703 C C . PHE A 1 88 ? -7.849 7.241 20.009 1.00 85.50 88 PHE A C 1
ATOM 705 O O . PHE A 1 88 ? -8.904 6.905 20.542 1.00 85.50 88 PHE A O 1
ATOM 712 N N . GLY A 1 89 ? -6.840 7.774 20.705 1.00 88.38 89 GLY A N 1
ATOM 713 C CA . GLY A 1 89 ? -6.906 8.043 22.141 1.00 88.38 89 GLY A CA 1
ATOM 714 C C . GLY A 1 89 ? -8.024 9.022 22.506 1.00 88.38 89 GLY A C 1
ATOM 715 O O . GLY A 1 89 ? -8.756 8.771 23.458 1.00 88.38 89 GLY A O 1
ATOM 716 N N . SER A 1 90 ? -8.219 10.083 21.714 1.00 88.81 90 SER A N 1
ATOM 717 C CA . SER A 1 90 ? -9.316 11.040 21.916 1.00 88.81 90 SER A CA 1
ATOM 718 C C . SER A 1 90 ? -10.704 10.454 21.659 1.00 88.81 90 SER A C 1
ATOM 720 O O . SER A 1 90 ? -11.669 10.917 22.247 1.00 88.81 90 SER A O 1
ATOM 722 N N . ALA A 1 91 ? -10.818 9.441 20.796 1.00 85.19 91 ALA A N 1
ATOM 723 C CA . ALA A 1 91 ? -12.091 8.779 20.524 1.00 85.19 91 ALA A CA 1
ATOM 724 C C . ALA A 1 91 ? -12.494 7.784 21.630 1.00 85.19 91 ALA A C 1
ATOM 726 O O . ALA A 1 91 ? -13.657 7.391 21.696 1.00 85.19 91 ALA A O 1
ATOM 727 N N . LEU A 1 92 ? -11.535 7.344 22.453 1.00 81.62 92 LEU A N 1
ATOM 728 C CA . LEU A 1 92 ? -11.747 6.390 23.547 1.00 81.62 92 LEU A CA 1
ATOM 729 C C . LEU A 1 92 ? -11.929 7.047 24.925 1.00 81.62 92 LEU A C 1
ATOM 731 O O . LEU A 1 92 ? -12.455 6.385 25.820 1.00 81.62 92 LEU A O 1
ATOM 735 N N . ALA A 1 93 ? -11.444 8.279 25.104 1.00 73.50 93 ALA A N 1
ATOM 736 C CA . ALA A 1 93 ? -11.521 9.055 26.346 1.00 73.50 93 ALA A CA 1
ATOM 737 C C . ALA A 1 93 ? -12.853 9.808 26.471 1.00 73.50 93 ALA A C 1
ATOM 739 O O . ALA A 1 93 ? -13.347 9.909 27.616 1.00 73.50 93 ALA A O 1
#

pLDDT: mean 88.0, std 9.55, range [51.75, 96.38]

Solvent-accessible surface area (backbone atoms only — not comparable to full-atom values): 5436 Å² total; per-residue (Å²): 131,77,66,63,54,71,81,40,44,67,62,54,52,50,52,50,51,52,52,51,52,54,51,52,50,61,69,68,72,39,69,67,59,48,51,50,49,53,47,52,53,49,54,52,52,49,51,53,48,31,61,74,70,68,56,91,53,76,66,56,58,53,51,54,52,50,51,56,56,49,39,73,76,41,97,59,46,76,57,52,54,56,56,51,50,51,54,52,50,63,75,74,108

Sequence (93 aa):
MFSSFTHHKARWLTGIALASVVGLIGWIDSLILTWAVLGLISLFAFHEAMQLFRIASQSAYFWAAALWVLAYFYPNPDDLFFLTAVVFGSALA